Protein AF-A0A7S1Z3S3-F1 (afdb_monomer_lite)

Sequence (99 aa):
PRTILVSYPGSGKRMTWRMIEAMTGYKTGDDWDLSEEGKNVLTMKTSYPHPEGVWTWGNKFYNSSVIFLIRNPRWAIPSYQNLRHEIDYSSSWQKSYDH

InterPro domains:
  IPR027417 P-loop containing nucleoside triphosphate hydrolase [SSF52540] (4-87)

pLDDT: mean 87.52, std 8.5, range [58.47, 97.31]

Radius of gyration: 14.42 Å; chains: 1; bounding box: 33×26×39 Å

Secondary structure (DSSP, 8-state):
--EEEEE-TTSSHHHHHHHHHHHH-S--EETT-TTS-TT--SEEEEESS-TTS----GGGGTT-EEEEE---HHHHHHHHHHHHHHTT--SSHHHHH--

Foldseek 3Di:
DAEEEEEAAQLCSVVVQVVCCVVVVWDEAEPVRPVVPQLPGRYYYDYPPHPVNDDPSDPSCPPHHYDYGDDDCVRRVVSRVVVCVVVVPDPDPVVVVVD

Organism: Trieres chinensis (NCBI:txid1514140)

Structure (mmCIF, N/CA/C/O backbone):
data_AF-A0A7S1Z3S3-F1
#
_entry.id   AF-A0A7S1Z3S3-F1
#
loop_
_atom_site.group_PDB
_atom_site.id
_atom_site.type_symbol
_atom_site.label_atom_id
_atom_site.label_alt_id
_atom_site.label_comp_id
_atom_site.label_asym_id
_atom_site.label_entity_id
_atom_site.label_seq_id
_atom_site.pdbx_PDB_ins_code
_atom_site.Cartn_x
_atom_site.Cartn_y
_atom_site.Cartn_z
_atom_site.occupancy
_atom_site.B_iso_or_equiv
_atom_site.auth_seq_id
_atom_site.auth_comp_id
_atom_site.auth_asym_id
_atom_site.auth_atom_id
_atom_site.pdbx_PDB_model_num
ATOM 1 N N . PRO A 1 1 ? -7.231 7.216 16.414 1.00 66.75 1 PRO A N 1
ATOM 2 C CA . PRO A 1 1 ? -6.204 7.890 15.579 1.00 66.75 1 PRO A CA 1
ATOM 3 C C . PRO A 1 1 ? -6.069 7.112 14.268 1.00 66.75 1 PRO A C 1
ATOM 5 O O . PRO A 1 1 ? -6.152 5.891 14.321 1.00 66.75 1 PRO A O 1
ATOM 8 N N . ARG A 1 2 ? -5.957 7.787 13.120 1.00 89.44 2 ARG A N 1
ATOM 9 C CA . ARG A 1 2 ? -5.835 7.123 11.812 1.00 89.44 2 ARG A CA 1
ATOM 10 C C . ARG A 1 2 ? -4.384 7.067 11.364 1.00 89.44 2 ARG A C 1
ATOM 12 O O . ARG A 1 2 ? -3.575 7.881 11.811 1.00 89.44 2 ARG A O 1
ATOM 19 N N . THR A 1 3 ? -4.082 6.144 10.463 1.00 92.38 3 THR A N 1
ATOM 20 C CA . THR A 1 3 ? -2.721 5.914 9.980 1.00 92.38 3 THR A CA 1
ATOM 21 C C . THR A 1 3 ? -2.672 5.891 8.457 1.00 92.38 3 THR A C 1
ATOM 23 O O . THR A 1 3 ? -3.545 5.324 7.805 1.00 92.38 3 THR A O 1
ATOM 26 N N . ILE A 1 4 ? -1.634 6.487 7.878 1.00 92.25 4 ILE A N 1
ATOM 27 C CA . ILE A 1 4 ? -1.327 6.371 6.453 1.00 92.25 4 ILE A CA 1
ATOM 28 C C . ILE A 1 4 ? -0.089 5.492 6.312 1.00 92.25 4 ILE A C 1
ATOM 30 O O . ILE A 1 4 ? 0.955 5.782 6.892 1.00 92.25 4 ILE A O 1
ATOM 34 N N . LEU A 1 5 ? -0.197 4.424 5.529 1.00 94.38 5 LEU A N 1
ATOM 35 C CA . LEU A 1 5 ? 0.923 3.594 5.110 1.00 94.38 5 LEU A CA 1
ATOM 36 C C . LEU A 1 5 ? 1.380 4.041 3.721 1.00 94.38 5 LEU A C 1
ATOM 38 O O . LEU A 1 5 ? 0.667 3.862 2.733 1.00 94.38 5 LEU A O 1
ATOM 42 N N . VAL A 1 6 ? 2.593 4.575 3.641 1.00 93.81 6 VAL A N 1
ATOM 43 C CA . VAL A 1 6 ? 3.186 5.105 2.412 1.00 93.81 6 VAL A CA 1
ATOM 44 C C . VAL A 1 6 ? 4.417 4.288 2.048 1.00 93.81 6 VAL A C 1
ATOM 46 O O . VAL A 1 6 ? 5.244 3.975 2.905 1.00 93.81 6 VAL A O 1
ATOM 49 N N . SER A 1 7 ? 4.574 3.944 0.769 1.00 95.44 7 SER A N 1
ATOM 50 C CA . SER A 1 7 ? 5.803 3.303 0.293 1.00 95.44 7 SER A CA 1
ATOM 51 C C . SER A 1 7 ? 5.972 3.380 -1.219 1.00 95.44 7 SER A C 1
ATOM 53 O O . SER A 1 7 ? 4.991 3.373 -1.969 1.00 95.44 7 SER A O 1
ATOM 55 N N . TYR A 1 8 ? 7.221 3.331 -1.677 1.00 94.81 8 TYR A N 1
ATOM 56 C CA . TYR A 1 8 ? 7.524 3.107 -3.089 1.00 94.81 8 TYR A CA 1
ATOM 57 C C . TYR A 1 8 ? 6.982 1.737 -3.567 1.00 94.81 8 TYR A C 1
ATOM 59 O O . TYR A 1 8 ? 6.998 0.754 -2.813 1.00 94.81 8 TYR A O 1
ATOM 67 N N . PRO A 1 9 ? 6.426 1.624 -4.789 1.00 92.12 9 PRO A N 1
ATOM 68 C CA . PRO A 1 9 ? 6.078 0.329 -5.381 1.00 92.12 9 PRO A CA 1
ATOM 69 C C . PRO A 1 9 ? 7.242 -0.679 -5.328 1.00 92.12 9 PRO A C 1
ATOM 71 O O . PRO A 1 9 ? 8.387 -0.320 -5.536 1.00 92.12 9 PRO A O 1
ATOM 74 N N . GLY A 1 10 ? 6.983 -1.947 -4.994 1.00 92.62 10 GLY A N 1
ATOM 75 C CA . GLY A 1 10 ? 8.056 -2.946 -4.822 1.00 92.62 10 GLY A CA 1
ATOM 76 C C . GLY A 1 10 ? 8.789 -2.911 -3.467 1.00 92.62 10 GLY A C 1
ATOM 77 O O . GLY A 1 10 ? 9.638 -3.763 -3.202 1.00 92.62 10 GLY A O 1
ATOM 78 N N . SER A 1 11 ? 8.435 -1.998 -2.555 1.00 96.25 11 SER A N 1
ATOM 79 C CA . SER A 1 11 ? 9.047 -1.904 -1.214 1.00 96.25 11 SER A CA 1
ATOM 80 C C . SER A 1 11 ? 8.312 -2.670 -0.105 1.00 96.25 11 SER A C 1
ATOM 82 O O . SER A 1 11 ? 8.708 -2.591 1.050 1.00 96.25 11 SER A O 1
ATOM 84 N N . GLY A 1 12 ? 7.268 -3.438 -0.436 1.00 93.88 12 GLY A N 1
ATOM 85 C CA . GLY A 1 12 ? 6.591 -4.331 0.518 1.00 93.88 12 GLY A CA 1
ATOM 86 C C . GLY A 1 12 ? 5.306 -3.793 1.157 1.00 93.88 12 GLY A C 1
ATOM 87 O O . GLY A 1 12 ? 4.709 -4.488 1.973 1.00 93.88 12 GLY A O 1
ATOM 88 N N . LYS A 1 13 ? 4.796 -2.619 0.748 1.00 93.75 13 LYS A N 1
ATOM 89 C CA . LYS A 1 13 ? 3.570 -2.035 1.339 1.00 93.75 13 LYS A CA 1
ATOM 90 C C . LYS A 1 13 ? 2.355 -2.963 1.372 1.00 93.75 13 LYS A C 1
ATOM 92 O O . LYS A 1 13 ? 1.569 -2.871 2.302 1.00 93.75 13 LYS A O 1
ATOM 97 N N . ARG A 1 14 ? 2.178 -3.854 0.386 1.00 91.69 14 ARG A N 1
ATOM 98 C CA . ARG A 1 14 ? 1.043 -4.797 0.361 1.00 91.69 14 ARG A CA 1
ATOM 99 C C . ARG A 1 14 ? 1.134 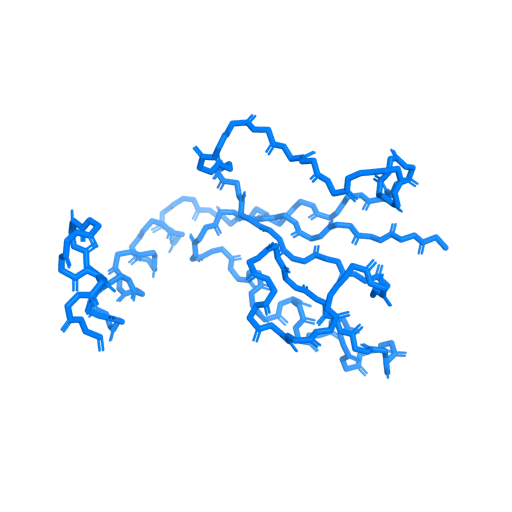-5.817 1.499 1.00 91.69 14 ARG A C 1
ATOM 101 O O . ARG A 1 14 ? 0.112 -6.129 2.096 1.00 91.69 14 ARG A O 1
ATOM 108 N N . MET A 1 15 ? 2.341 -6.282 1.818 1.00 94.56 15 MET A N 1
ATOM 109 C CA . MET A 1 15 ? 2.583 -7.180 2.949 1.00 94.56 15 MET A CA 1
ATOM 110 C C . MET A 1 15 ? 2.295 -6.463 4.269 1.00 94.56 15 MET A C 1
ATOM 112 O O . MET A 1 15 ? 1.519 -6.962 5.074 1.00 94.56 15 MET A O 1
ATOM 116 N N . THR A 1 16 ? 2.850 -5.263 4.462 1.00 95.06 16 THR A N 1
ATOM 117 C CA . THR A 1 16 ? 2.614 -4.467 5.677 1.00 95.06 16 THR A CA 1
ATOM 118 C C . THR A 1 16 ? 1.138 -4.120 5.854 1.00 95.06 16 THR A C 1
ATOM 120 O O . THR A 1 16 ? 0.616 -4.227 6.955 1.00 95.06 16 THR A O 1
ATOM 123 N N . TRP A 1 17 ? 0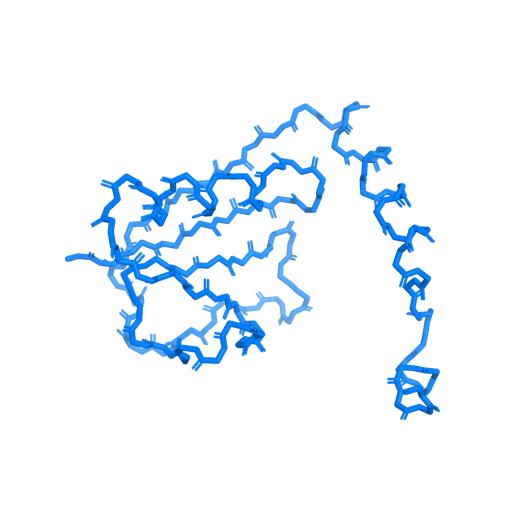.443 -3.769 4.773 1.00 94.06 17 TRP A N 1
ATOM 124 C CA . TRP A 1 17 ? -0.996 -3.498 4.774 1.00 94.06 17 TRP A CA 1
ATOM 125 C C . TRP A 1 17 ? -1.810 -4.700 5.275 1.00 94.06 17 TRP A C 1
ATOM 127 O O . TRP A 1 17 ? -2.609 -4.548 6.195 1.00 94.06 17 TRP A O 1
ATOM 137 N N . ARG A 1 18 ? -1.524 -5.909 4.768 1.00 94.50 18 ARG A N 1
ATOM 138 C CA . ARG A 1 18 ? -2.150 -7.153 5.254 1.00 94.50 18 ARG A CA 1
ATOM 139 C C . ARG A 1 18 ? -1.778 -7.488 6.695 1.00 94.50 18 ARG A C 1
ATOM 141 O O . ARG A 1 18 ? -2.613 -7.984 7.439 1.00 94.50 18 ARG A O 1
ATOM 148 N N . MET A 1 19 ? -0.544 -7.207 7.105 1.00 96.00 19 MET A N 1
ATOM 149 C CA . MET A 1 19 ? -0.113 -7.427 8.484 1.00 96.00 19 MET A CA 1
ATOM 150 C C . MET A 1 19 ? -0.847 -6.496 9.458 1.00 96.00 19 MET A C 1
ATOM 152 O O . MET A 1 19 ? -1.270 -6.947 10.515 1.00 96.00 19 MET A O 1
ATOM 156 N N . ILE A 1 20 ? -1.066 -5.230 9.089 1.00 94.38 20 ILE A N 1
ATOM 157 C CA . ILE A 1 20 ? -1.861 -4.283 9.885 1.00 94.38 20 ILE A CA 1
ATOM 158 C C . ILE A 1 20 ? -3.309 -4.768 10.011 1.00 94.38 20 ILE A C 1
ATOM 160 O O . ILE A 1 20 ? -3.859 -4.759 11.110 1.00 94.38 20 ILE A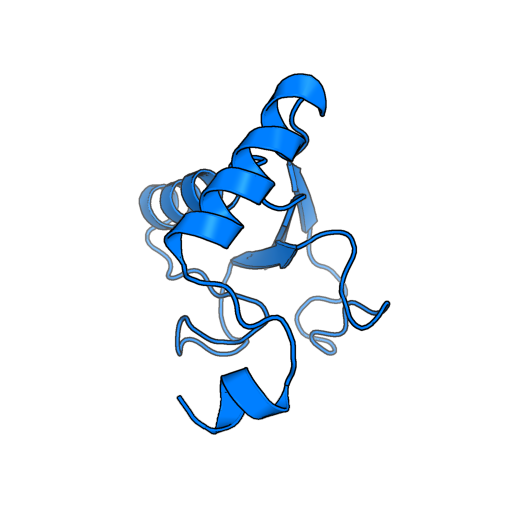 O 1
ATOM 164 N N . GLU A 1 21 ? -3.915 -5.224 8.916 1.00 93.50 21 GLU A N 1
ATOM 165 C CA . GLU A 1 21 ? -5.260 -5.811 8.932 1.00 93.50 21 GLU A CA 1
ATOM 166 C C . GLU A 1 21 ? -5.331 -7.026 9.874 1.00 93.50 21 GLU A C 1
ATOM 168 O O . GLU A 1 21 ? -6.173 -7.065 10.768 1.00 93.50 21 GLU A O 1
ATOM 173 N N . ALA A 1 22 ? -4.385 -7.963 9.759 1.00 95.56 22 ALA A N 1
ATOM 174 C CA . ALA A 1 22 ? -4.336 -9.163 10.594 1.00 95.56 22 ALA A CA 1
ATOM 175 C C . ALA A 1 22 ? -4.081 -8.867 12.084 1.00 95.56 22 ALA A C 1
ATOM 177 O O . ALA A 1 22 ? -4.667 -9.513 12.947 1.00 95.56 22 ALA A O 1
ATOM 178 N N . MET A 1 23 ? -3.219 -7.897 12.400 1.00 95.06 23 MET A N 1
ATOM 179 C CA . MET A 1 23 ? -2.887 -7.539 13.785 1.00 95.06 23 MET A CA 1
ATOM 180 C C . MET 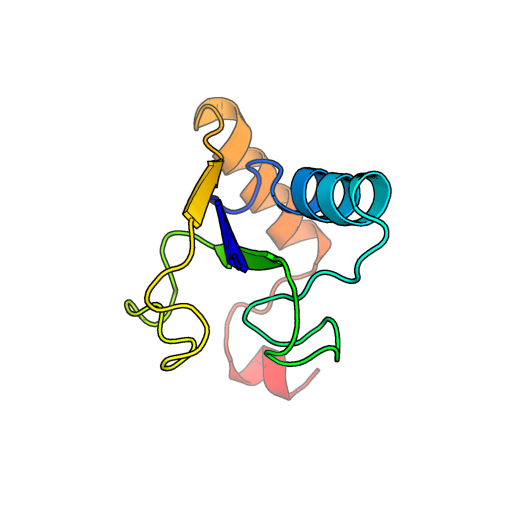A 1 23 ? -3.995 -6.752 14.479 1.00 95.06 23 MET A C 1
ATOM 182 O O . MET A 1 23 ? -4.170 -6.870 15.689 1.00 95.06 23 MET A O 1
ATOM 186 N N . THR A 1 24 ? -4.696 -5.896 13.736 1.00 92.19 24 THR A N 1
ATOM 187 C CA . THR A 1 24 ? -5.702 -4.998 14.313 1.00 92.19 24 THR A CA 1
ATOM 188 C C . THR A 1 24 ? -7.114 -5.571 14.233 1.00 92.19 24 THR A C 1
ATOM 190 O O . THR A 1 24 ? -7.986 -5.115 14.966 1.00 92.19 24 THR A O 1
ATOM 193 N N . GLY A 1 25 ? -7.355 -6.540 13.343 1.00 92.19 25 GLY A N 1
ATOM 194 C CA . GLY A 1 25 ? -8.688 -7.064 13.039 1.00 92.19 25 GLY A CA 1
ATOM 195 C C . GLY A 1 25 ? -9.586 -6.074 12.288 1.00 92.19 25 GLY A C 1
ATOM 196 O O . GLY A 1 25 ? -10.726 -6.405 11.969 1.00 92.19 25 GLY A O 1
ATOM 197 N N . TYR A 1 26 ? -9.095 -4.865 11.995 1.00 91.44 26 TYR A N 1
ATOM 198 C CA . TYR A 1 26 ? -9.826 -3.850 11.248 1.00 91.44 26 TYR A CA 1
ATOM 199 C C . TYR A 1 26 ? -9.480 -3.923 9.770 1.00 91.44 26 TYR A C 1
ATOM 201 O O . TYR A 1 26 ? -8.313 -4.046 9.388 1.00 91.44 26 TYR A O 1
ATOM 209 N N . LYS A 1 27 ? -10.502 -3.739 8.936 1.00 90.56 27 LYS A N 1
ATOM 210 C CA . LYS A 1 27 ? -10.311 -3.575 7.501 1.00 90.56 27 LYS A CA 1
ATOM 211 C C . LYS A 1 27 ? -9.457 -2.343 7.207 1.00 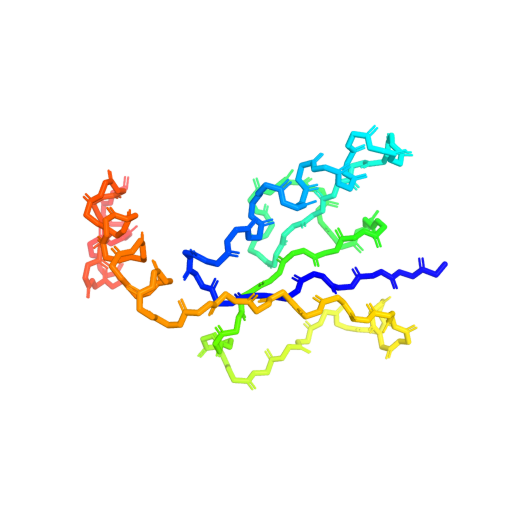90.56 27 LYS A C 1
ATOM 213 O O . LYS A 1 27 ? -9.576 -1.289 7.843 1.00 90.56 27 LYS A O 1
ATOM 218 N N . THR A 1 28 ? -8.575 -2.497 6.230 1.00 91.88 28 THR A N 1
ATOM 219 C CA . THR A 1 28 ? -7.652 -1.453 5.785 1.00 91.88 28 THR A CA 1
ATOM 220 C C . THR A 1 28 ? -8.025 -1.026 4.373 1.00 91.88 28 THR A C 1
ATOM 222 O O . THR A 1 28 ? -8.466 -1.848 3.577 1.00 91.88 28 THR A O 1
ATOM 225 N N . GLY A 1 29 ? -7.863 0.258 4.061 1.00 91.62 29 GLY A N 1
ATOM 226 C CA . GLY A 1 29 ? -8.235 0.806 2.755 1.00 91.62 29 GLY A CA 1
ATOM 227 C C . GLY A 1 29 ? -7.025 1.124 1.891 1.00 91.62 29 GLY A C 1
ATOM 228 O O . GLY A 1 29 ? -5.872 1.077 2.347 1.00 91.62 29 GLY A O 1
ATOM 229 N N . ASP A 1 30 ? -7.282 1.491 0.645 1.00 89.50 30 ASP A N 1
ATOM 230 C CA . ASP A 1 30 ? -6.284 2.021 -0.276 1.00 89.50 30 ASP A CA 1
ATOM 231 C C . ASP A 1 30 ? -6.751 3.303 -0.968 1.00 89.50 30 ASP A C 1
ATOM 233 O O . ASP A 1 30 ? -7.930 3.637 -0.975 1.00 89.50 30 ASP A O 1
ATOM 237 N N . ASP A 1 31 ? -5.783 4.037 -1.506 1.00 87.56 31 ASP A N 1
ATOM 238 C CA . ASP A 1 31 ? -5.984 5.359 -2.103 1.00 87.56 31 ASP A CA 1
ATOM 239 C C . ASP A 1 31 ? -6.945 5.368 -3.302 1.00 87.56 31 ASP A C 1
ATOM 241 O O . ASP A 1 31 ? -7.737 6.290 -3.470 1.00 87.56 31 ASP A O 1
ATOM 245 N N . TRP A 1 32 ? -6.908 4.302 -4.104 1.00 84.12 32 TRP A N 1
ATOM 246 C CA . TRP A 1 32 ? -7.732 4.151 -5.305 1.00 84.12 32 TRP A CA 1
ATOM 247 C C . TRP A 1 32 ? -9.064 3.452 -5.017 1.00 84.12 32 TRP A C 1
ATOM 249 O O . TRP A 1 32 ? -9.802 3.141 -5.945 1.00 84.12 32 TRP A O 1
ATOM 259 N N . ASP A 1 33 ? -9.354 3.198 -3.738 1.00 86.25 33 ASP A N 1
ATOM 260 C CA . ASP A 1 33 ? -10.538 2.499 -3.240 1.00 86.25 33 ASP A CA 1
ATOM 261 C C . ASP A 1 33 ? -10.803 1.135 -3.901 1.00 86.25 33 ASP A C 1
ATOM 263 O O . ASP A 1 33 ? -11.937 0.671 -3.979 1.00 86.25 33 ASP A O 1
ATOM 267 N N . LEU A 1 34 ? -9.741 0.439 -4.322 1.00 83.88 34 LEU A N 1
ATOM 268 C CA . LEU A 1 34 ? -9.842 -0.944 -4.808 1.00 83.88 34 LEU A CA 1
ATOM 269 C C . LEU A 1 34 ? -10.258 -1.919 -3.695 1.00 83.88 34 LEU A C 1
ATOM 271 O O . LEU A 1 34 ? -10.616 -3.063 -3.959 1.00 83.88 34 LEU A O 1
ATOM 275 N N . SER A 1 35 ? -10.159 -1.485 -2.440 1.00 81.94 35 SER A N 1
ATOM 276 C CA . SER A 1 35 ? -10.649 -2.182 -1.258 1.00 81.94 35 SER A CA 1
ATOM 277 C C . SER A 1 35 ? -12.166 -2.114 -1.071 1.00 81.94 35 SER A C 1
ATOM 279 O O . SER A 1 35 ? -12.669 -2.899 -0.278 1.00 81.94 35 SER A O 1
ATOM 281 N N . GLU A 1 36 ? -12.871 -1.190 -1.739 1.00 86.06 36 GLU A N 1
ATOM 282 C CA . GLU A 1 36 ? -14.316 -0.924 -1.569 1.00 86.06 36 GLU A CA 1
ATOM 283 C C . GLU A 1 36 ? -14.740 -0.526 -0.135 1.00 86.06 36 GLU A C 1
ATOM 285 O O . GLU A 1 36 ? -15.916 -0.547 0.225 1.00 86.06 36 GLU A O 1
ATOM 290 N N . GLU A 1 37 ? -13.786 -0.126 0.709 1.00 84.81 37 GLU A N 1
ATOM 291 C CA . GLU A 1 37 ? -14.029 0.294 2.098 1.00 84.81 37 GLU A CA 1
ATOM 292 C C . GLU A 1 37 ? -14.144 1.824 2.239 1.00 84.81 37 GLU A C 1
ATOM 294 O O . GLU A 1 37 ? -14.416 2.369 3.322 1.00 84.81 37 GLU A O 1
ATOM 299 N N . GLY A 1 38 ? -13.907 2.548 1.145 1.00 84.88 38 GLY A N 1
ATOM 300 C CA . GLY A 1 38 ? -13.894 3.993 1.099 1.00 84.88 38 GLY A CA 1
ATOM 301 C C . GLY A 1 38 ? -12.913 4.609 2.092 1.00 84.88 38 GLY A C 1
ATOM 302 O O . GLY A 1 38 ? -11.881 4.065 2.490 1.00 84.88 38 GLY A O 1
ATOM 303 N N . LYS A 1 39 ? -13.256 5.814 2.550 1.00 83.00 39 LYS A N 1
ATOM 304 C CA . LYS A 1 39 ? -12.398 6.609 3.442 1.00 83.00 39 LYS A CA 1
ATOM 305 C C . LYS A 1 39 ? -12.692 6.375 4.924 1.00 83.00 39 LYS A C 1
ATOM 307 O O . LYS A 1 39 ? -12.293 7.211 5.734 1.00 83.00 39 LYS A O 1
ATOM 312 N N . ASN A 1 40 ? -13.438 5.339 5.321 1.00 85.38 40 ASN A N 1
ATOM 313 C CA . ASN A 1 40 ? -13.773 5.084 6.733 1.00 85.38 40 ASN A CA 1
ATOM 314 C C . ASN A 1 40 ? -12.973 3.935 7.360 1.00 85.38 40 ASN A C 1
ATOM 316 O O . ASN A 1 40 ? -13.502 3.140 8.127 1.00 85.38 40 ASN A O 1
ATOM 320 N N . VAL A 1 41 ? -11.680 3.898 7.060 1.00 89.50 41 VAL A N 1
ATOM 321 C CA . VAL A 1 41 ? -10.750 2.865 7.519 1.00 89.50 41 VAL A CA 1
ATOM 322 C C . VAL A 1 41 ? -9.773 3.407 8.561 1.00 89.50 41 VAL A C 1
ATOM 324 O O . VAL A 1 41 ? -9.490 4.610 8.607 1.00 89.50 41 VAL A O 1
ATOM 327 N N . LEU A 1 42 ? -9.236 2.508 9.392 1.00 90.31 42 LEU A N 1
ATOM 328 C CA . LEU A 1 42 ? -8.197 2.842 10.373 1.00 90.31 42 LEU A CA 1
ATOM 329 C C . LEU A 1 42 ? -6.879 3.215 9.680 1.00 90.31 42 LEU A C 1
ATOM 331 O O . LEU A 1 42 ? -6.239 4.202 10.052 1.00 90.31 42 LEU A O 1
ATOM 335 N N . THR A 1 43 ? -6.517 2.439 8.656 1.00 92.50 43 THR A N 1
ATOM 336 C CA . THR A 1 43 ? -5.261 2.578 7.917 1.00 92.50 43 THR A CA 1
ATOM 337 C C . THR A 1 43 ? -5.527 2.704 6.426 1.00 92.50 43 THR A C 1
ATOM 339 O O . THR A 1 43 ? -6.232 1.872 5.855 1.00 92.50 43 THR A O 1
ATOM 342 N N . MET A 1 44 ? -4.922 3.709 5.795 1.00 91.88 44 MET A N 1
ATOM 343 C CA . MET A 1 44 ? -4.984 3.945 4.354 1.00 91.88 44 MET A CA 1
ATOM 344 C C . MET A 1 44 ? -3.621 3.703 3.713 1.00 91.88 44 MET A C 1
ATOM 346 O O . MET A 1 44 ? -2.619 4.263 4.151 1.00 91.88 44 MET A O 1
ATOM 350 N N . LYS A 1 45 ? -3.568 2.853 2.688 1.00 92.88 45 LYS A N 1
ATOM 351 C CA . LYS A 1 45 ? -2.343 2.553 1.939 1.00 92.88 45 LYS A CA 1
ATOM 352 C C . LYS A 1 45 ? -2.260 3.403 0.673 1.00 92.88 45 LYS A C 1
ATOM 354 O O . LYS A 1 45 ? -3.146 3.329 -0.171 1.00 92.88 45 LYS A O 1
ATOM 359 N N . THR A 1 46 ? -1.135 4.084 0.481 1.00 91.44 46 THR A N 1
ATOM 360 C CA . THR A 1 46 ? -0.819 4.867 -0.725 1.00 91.44 46 THR A CA 1
ATOM 361 C C . THR A 1 46 ? 0.619 4.618 -1.201 1.00 91.44 46 THR A C 1
ATOM 363 O O . THR A 1 46 ? 1.412 3.920 -0.555 1.00 91.44 46 THR A O 1
ATOM 366 N N . SER A 1 47 ? 0.957 5.150 -2.374 1.00 91.50 47 SER A N 1
ATOM 367 C CA . SER A 1 47 ? 2.294 5.075 -2.962 1.00 91.50 47 SER A CA 1
ATOM 368 C C . SER A 1 47 ? 3.004 6.425 -2.925 1.00 91.50 47 SER A C 1
ATOM 370 O O . SER A 1 47 ? 2.378 7.472 -3.070 1.00 91.50 47 SER A O 1
ATOM 372 N N . TYR A 1 48 ? 4.328 6.379 -2.771 1.00 88.75 48 TYR A N 1
ATOM 373 C CA . TYR A 1 48 ? 5.212 7.522 -3.001 1.00 88.75 48 TYR A CA 1
ATOM 374 C C . TYR A 1 48 ? 6.166 7.229 -4.172 1.00 88.75 48 TYR A C 1
ATOM 376 O O . TYR A 1 48 ? 6.716 6.126 -4.209 1.00 88.75 48 TYR A O 1
ATOM 384 N N . PRO A 1 49 ? 6.422 8.183 -5.084 1.00 87.94 49 PRO A N 1
ATOM 385 C CA . PRO A 1 49 ? 5.726 9.467 -5.219 1.00 87.94 49 PRO A CA 1
ATOM 386 C C . PRO A 1 49 ? 4.244 9.276 -5.578 1.00 87.94 49 PRO A C 1
ATOM 388 O O . PRO A 1 49 ? 3.882 8.279 -6.206 1.00 87.94 49 PRO A O 1
ATOM 391 N N . HIS A 1 50 ? 3.391 10.207 -5.141 1.00 83.81 50 HIS A N 1
ATOM 392 C CA . HIS A 1 50 ? 1.979 10.186 -5.516 1.00 83.81 50 HIS A CA 1
ATOM 393 C C . HIS A 1 50 ? 1.825 10.670 -6.962 1.00 83.81 50 HIS A C 1
ATOM 395 O O . HIS A 1 50 ? 2.367 11.736 -7.267 1.00 83.81 50 HIS A O 1
ATOM 401 N N . PRO A 1 51 ? 1.097 9.957 -7.841 1.00 75.56 51 PRO A N 1
ATOM 402 C CA . PRO A 1 51 ? 0.949 10.355 -9.243 1.00 75.56 51 PRO A CA 1
ATOM 403 C C . PRO A 1 51 ? 0.371 11.762 -9.422 1.00 75.56 51 PRO A C 1
ATOM 405 O O . PRO A 1 51 ? 0.807 12.500 -10.297 1.00 75.56 51 PRO A O 1
ATOM 408 N N . GLU A 1 52 ? -0.564 12.153 -8.556 1.00 77.19 52 GLU A N 1
ATOM 409 C CA . GLU A 1 52 ? -1.231 13.461 -8.612 1.00 77.19 52 GLU A CA 1
ATOM 410 C C . GLU A 1 52 ? -0.429 14.578 -7.922 1.00 77.19 52 GLU A C 1
ATOM 412 O O . GLU A 1 52 ? -0.859 15.726 -7.882 1.00 77.19 52 GLU A O 1
ATOM 417 N N . GLY A 1 53 ? 0.719 14.256 -7.315 1.00 72.12 53 GLY A N 1
ATOM 418 C CA . GLY A 1 53 ? 1.561 15.214 -6.591 1.00 72.12 53 GLY A CA 1
ATOM 419 C C . GLY A 1 53 ? 1.000 15.693 -5.247 1.00 72.12 53 GLY A C 1
ATOM 420 O O . GLY A 1 53 ? 1.751 16.241 -4.443 1.00 72.12 53 GLY A O 1
ATOM 421 N N . VAL A 1 54 ? -0.280 15.445 -4.959 1.00 71.75 54 VAL A N 1
ATOM 422 C CA . VAL A 1 54 ? -0.918 15.792 -3.685 1.00 71.75 54 VAL A CA 1
ATOM 423 C C . VAL A 1 54 ? -1.586 14.564 -3.078 1.00 71.75 54 VAL A C 1
ATOM 425 O O . VAL A 1 54 ? -2.277 13.816 -3.761 1.00 71.75 54 VAL A O 1
ATOM 428 N N . TRP A 1 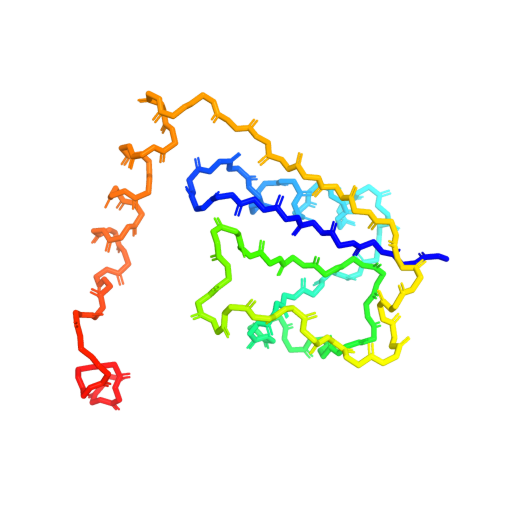55 ? -1.391 14.370 -1.777 1.00 72.94 55 TRP A N 1
ATOM 429 C CA . TRP A 1 55 ? -2.120 13.396 -0.973 1.00 72.94 55 TRP A CA 1
ATOM 430 C C . TRP A 1 55 ? -3.288 14.097 -0.279 1.00 72.94 55 TRP A C 1
ATOM 432 O O . TRP A 1 55 ? -3.107 14.688 0.786 1.00 72.94 55 TRP A O 1
ATOM 442 N N . THR A 1 56 ? -4.484 14.082 -0.877 1.00 64.44 56 THR A N 1
ATOM 443 C CA . THR A 1 56 ? -5.667 14.698 -0.247 1.00 64.44 56 THR A CA 1
ATOM 444 C C . THR A 1 56 ? -6.764 13.667 0.008 1.00 64.44 56 THR A C 1
ATOM 446 O O . THR A 1 56 ? -7.594 13.346 -0.836 1.00 64.44 56 THR A O 1
ATOM 449 N N . TRP A 1 57 ? -6.828 13.161 1.239 1.00 72.81 57 TRP A N 1
ATOM 450 C CA . TRP A 1 57 ? -7.938 12.306 1.694 1.00 72.81 57 TRP A CA 1
ATOM 451 C C . TRP A 1 57 ? -9.005 13.100 2.459 1.00 72.81 57 TRP A C 1
ATOM 453 O O . TRP A 1 57 ? -9.771 12.550 3.257 1.00 72.81 57 TRP A O 1
ATOM 463 N N . GLY A 1 58 ? -9.051 14.412 2.206 1.00 69.75 58 GLY A N 1
ATOM 464 C CA . GLY A 1 58 ? -9.853 15.386 2.939 1.00 69.75 58 GLY A CA 1
ATOM 465 C C . GLY A 1 58 ? -9.463 15.489 4.417 1.00 69.75 58 GLY A C 1
ATOM 466 O O . GLY A 1 58 ? -8.417 15.008 4.854 1.00 69.75 58 GLY A O 1
ATOM 467 N N . ASN A 1 59 ? -10.357 16.064 5.220 1.00 77.81 59 ASN A N 1
ATOM 468 C CA . ASN A 1 59 ? -10.118 16.314 6.649 1.00 77.81 59 ASN A CA 1
ATOM 469 C C . ASN A 1 59 ? -9.953 15.030 7.486 1.00 77.81 59 ASN A C 1
ATOM 471 O O . ASN A 1 59 ? -9.492 15.088 8.624 1.00 77.81 59 ASN A O 1
ATOM 475 N N . LYS A 1 60 ? -10.314 13.857 6.943 1.00 80.06 60 LYS A N 1
ATOM 476 C CA . LYS A 1 60 ? -10.296 12.580 7.674 1.00 80.06 60 LYS A CA 1
ATOM 477 C C . LYS A 1 60 ? -8.887 12.111 8.047 1.00 80.06 60 LYS A C 1
ATOM 479 O O . LYS A 1 60 ? -8.740 11.454 9.072 1.00 80.06 60 LYS A O 1
ATOM 484 N N . PHE A 1 61 ? -7.873 12.444 7.249 1.00 83.25 61 PHE A N 1
ATOM 485 C CA . PHE A 1 61 ? -6.476 12.044 7.478 1.00 83.25 61 PHE A CA 1
ATOM 486 C C . PHE A 1 61 ? -5.551 13.246 7.731 1.00 83.25 61 PHE A C 1
ATOM 488 O O . PHE A 1 61 ? -4.336 13.124 7.677 1.00 83.25 61 PHE A O 1
ATOM 495 N N . TYR A 1 62 ? -6.102 14.418 8.054 1.00 82.44 62 TYR A N 1
ATOM 496 C CA . TYR A 1 62 ? -5.289 15.612 8.308 1.00 82.44 62 TYR A CA 1
ATOM 497 C C . TYR A 1 62 ? -4.342 15.442 9.516 1.00 82.44 62 TYR A C 1
ATOM 499 O O . TYR A 1 62 ? -3.184 15.833 9.460 1.00 82.44 62 TYR A O 1
ATOM 507 N N . ASN A 1 63 ? -4.812 14.777 10.579 1.00 85.62 63 ASN A N 1
ATOM 508 C CA . ASN A 1 63 ? -4.047 14.511 11.808 1.00 85.62 63 ASN A CA 1
ATOM 509 C C . ASN A 1 63 ? -3.638 13.032 11.948 1.00 85.62 63 ASN A C 1
ATOM 511 O O . ASN A 1 63 ? -3.577 12.502 13.060 1.00 85.62 63 ASN A O 1
ATOM 515 N N . SER A 1 64 ? -3.448 12.314 10.837 1.00 88.75 64 SER A N 1
ATOM 516 C CA . SER A 1 64 ? -3.052 10.901 10.891 1.00 88.75 64 SER A CA 1
ATOM 517 C C . SER A 1 64 ? -1.549 10.714 11.065 1.00 88.75 64 SER A C 1
ATOM 519 O O . SER A 1 64 ? -0.744 11.475 10.535 1.00 88.75 64 SER A O 1
ATOM 521 N N . SER A 1 65 ? -1.169 9.640 11.751 1.00 92.00 65 SER A N 1
ATOM 522 C CA . SER A 1 65 ? 0.221 9.189 11.814 1.00 92.00 65 SER A CA 1
ATOM 523 C C . SER A 1 65 ? 0.644 8.578 10.479 1.00 92.00 65 SER A C 1
ATOM 525 O O . SER A 1 65 ? -0.162 7.932 9.810 1.00 92.00 65 SER A O 1
ATOM 527 N N . VAL A 1 66 ? 1.913 8.727 10.103 1.00 91.62 66 VAL A N 1
ATOM 528 C CA . VAL A 1 66 ? 2.440 8.193 8.840 1.00 91.62 66 VAL A CA 1
ATOM 529 C C . VAL A 1 66 ? 3.449 7.087 9.121 1.00 91.62 66 VAL A C 1
ATOM 531 O O . VAL A 1 66 ? 4.413 7.286 9.856 1.00 91.62 66 VAL A O 1
ATOM 534 N N . ILE A 1 67 ? 3.242 5.929 8.501 1.00 94.75 67 ILE A N 1
ATOM 535 C CA . ILE A 1 67 ? 4.229 4.856 8.394 1.00 94.75 67 ILE A CA 1
ATOM 536 C C . ILE A 1 67 ? 4.837 4.955 7.000 1.00 94.75 67 ILE A C 1
ATOM 538 O O . ILE A 1 67 ? 4.178 4.642 6.008 1.00 94.75 67 ILE A O 1
ATOM 542 N N . PHE A 1 68 ? 6.095 5.381 6.921 1.00 94.75 68 PHE A N 1
ATOM 543 C CA . PHE A 1 68 ? 6.830 5.451 5.663 1.00 94.75 68 PHE A CA 1
ATOM 544 C C . PHE A 1 68 ? 7.758 4.240 5.533 1.00 94.75 68 PHE A C 1
ATOM 546 O O . PHE A 1 68 ? 8.778 4.139 6.212 1.00 94.75 68 PHE A O 1
ATOM 553 N N . LEU A 1 69 ? 7.385 3.291 4.674 1.00 96.31 69 LEU A N 1
ATOM 554 C CA . LEU A 1 69 ? 8.133 2.055 4.470 1.00 96.31 69 LEU A CA 1
ATOM 555 C C . LEU A 1 69 ? 9.184 2.244 3.373 1.00 96.31 69 LEU A C 1
ATOM 557 O O . LEU A 1 69 ? 8.848 2.451 2.202 1.00 96.31 69 LEU A O 1
ATOM 561 N N . ILE A 1 70 ? 10.453 2.105 3.754 1.00 95.31 70 ILE A N 1
ATOM 562 C CA . ILE A 1 70 ? 11.611 2.233 2.865 1.00 95.31 70 ILE A CA 1
ATOM 563 C C . ILE A 1 70 ? 12.238 0.859 2.645 1.00 95.31 70 ILE A C 1
ATOM 565 O O . ILE A 1 70 ? 12.458 0.098 3.585 1.00 95.31 70 ILE A O 1
ATOM 569 N N . ARG A 1 71 ? 12.582 0.567 1.390 1.00 95.94 71 ARG A N 1
ATOM 570 C CA . ARG A 1 71 ? 13.387 -0.590 0.998 1.00 95.94 71 ARG A CA 1
ATOM 571 C C . ARG A 1 71 ? 14.585 -0.103 0.199 1.00 95.94 71 ARG A C 1
ATOM 573 O O . ARG A 1 71 ? 14.479 0.868 -0.546 1.00 95.94 71 ARG A O 1
ATOM 580 N N . ASN A 1 72 ? 15.714 -0.798 0.332 1.00 97.31 72 ASN A N 1
ATOM 581 C CA . ASN A 1 72 ? 16.903 -0.512 -0.463 1.00 97.31 72 ASN A CA 1
ATOM 582 C C . ASN A 1 72 ? 16.548 -0.481 -1.973 1.00 97.31 72 ASN A C 1
ATOM 584 O O . ASN A 1 72 ? 15.993 -1.470 -2.475 1.00 97.31 72 ASN A O 1
ATOM 588 N N . PRO A 1 73 ? 16.876 0.606 -2.703 1.00 96.06 73 PRO A N 1
ATOM 589 C CA . PRO A 1 73 ? 16.528 0.768 -4.116 1.00 96.06 73 PRO A CA 1
ATOM 590 C C . PRO A 1 73 ? 17.024 -0.364 -5.016 1.00 96.06 73 PRO A C 1
ATOM 592 O O . PRO A 1 73 ? 16.331 -0.724 -5.967 1.00 96.06 73 PRO A O 1
ATOM 595 N N . ARG A 1 74 ? 18.164 -0.988 -4.672 1.00 97.31 74 ARG A N 1
ATOM 596 C CA . ARG A 1 74 ? 18.717 -2.149 -5.394 1.00 97.31 74 ARG A CA 1
ATOM 597 C C . ARG A 1 74 ? 17.721 -3.304 -5.499 1.00 97.31 74 ARG A C 1
ATOM 599 O O . ARG A 1 74 ? 17.785 -4.068 -6.451 1.00 97.31 74 ARG A O 1
ATOM 606 N N . TRP A 1 75 ? 16.806 -3.418 -4.536 1.00 97.12 75 TRP A N 1
ATOM 607 C CA . TRP A 1 75 ? 15.774 -4.453 -4.500 1.00 97.12 75 TRP A CA 1
ATOM 608 C C . TRP A 1 75 ? 14.386 -3.929 -4.862 1.00 97.12 75 TRP A C 1
ATOM 610 O O . TRP A 1 75 ? 13.590 -4.659 -5.447 1.00 97.12 75 TRP A O 1
ATOM 620 N N . ALA A 1 76 ? 14.080 -2.677 -4.517 1.00 95.81 76 ALA A N 1
ATOM 621 C CA . ALA A 1 76 ? 12.766 -2.096 -4.770 1.00 95.81 76 ALA A CA 1
ATOM 622 C C . ALA A 1 76 ? 12.512 -1.854 -6.268 1.00 95.81 76 ALA A C 1
ATOM 624 O O . ALA A 1 76 ? 11.432 -2.175 -6.758 1.00 95.81 76 ALA A O 1
ATOM 625 N N . ILE A 1 77 ? 13.512 -1.351 -7.004 1.00 95.25 77 ILE A N 1
ATOM 626 C CA . ILE A 1 77 ? 13.361 -0.999 -8.425 1.00 95.25 77 ILE A CA 1
ATOM 627 C C . ILE A 1 77 ? 13.128 -2.242 -9.301 1.00 95.25 77 ILE A C 1
ATOM 629 O O . ILE A 1 77 ? 12.136 -2.250 -10.030 1.00 95.25 77 ILE A O 1
ATOM 633 N N . PRO A 1 78 ? 13.945 -3.316 -9.228 1.00 96.25 78 PRO A N 1
ATOM 634 C CA . PRO A 1 78 ? 13.674 -4.518 -10.019 1.00 96.25 78 PRO A CA 1
ATOM 635 C C . PRO A 1 78 ? 12.334 -5.158 -9.647 1.00 96.25 78 PRO A C 1
ATOM 637 O O . PRO A 1 78 ? 11.576 -5.561 -10.520 1.00 96.25 78 PRO A O 1
ATOM 640 N N . SER A 1 79 ? 11.991 -5.177 -8.353 1.00 95.12 79 SER A N 1
ATOM 641 C CA . SER A 1 79 ? 10.703 -5.701 -7.889 1.00 95.12 79 SER A CA 1
ATOM 642 C C . SER A 1 79 ? 9.514 -4.914 -8.444 1.00 95.12 79 SER A C 1
ATOM 644 O O . SER A 1 79 ? 8.476 -5.510 -8.715 1.00 95.12 79 SER A O 1
ATOM 646 N N . TYR A 1 80 ? 9.648 -3.597 -8.618 1.00 93.00 80 TYR A N 1
ATOM 647 C CA . TYR A 1 80 ? 8.629 -2.784 -9.273 1.00 93.00 80 TYR A CA 1
ATOM 648 C C . TYR A 1 80 ? 8.486 -3.124 -10.762 1.00 93.00 80 TYR A C 1
ATOM 650 O O . TYR A 1 80 ? 7.363 -3.244 -11.243 1.00 93.00 80 TYR A O 1
ATOM 658 N N . GLN A 1 81 ? 9.595 -3.320 -11.481 1.00 94.12 81 GLN A N 1
ATOM 659 C CA . GLN A 1 81 ? 9.543 -3.700 -12.898 1.00 94.12 81 GLN A CA 1
ATOM 660 C C . GLN A 1 81 ? 8.921 -5.086 -13.093 1.00 94.12 81 GLN A C 1
ATOM 662 O O . GLN A 1 81 ? 8.079 -5.246 -13.971 1.00 94.12 81 GLN A O 1
ATOM 667 N N . ASN A 1 82 ? 9.257 -6.052 -12.231 1.00 94.31 82 ASN A N 1
ATOM 668 C CA . ASN A 1 82 ? 8.624 -7.372 -12.243 1.00 94.31 82 ASN A CA 1
ATOM 669 C C . ASN A 1 82 ? 7.115 -7.259 -12.020 1.00 94.31 82 ASN A C 1
ATOM 671 O O . ASN A 1 82 ? 6.349 -7.769 -12.825 1.00 94.31 82 ASN A O 1
ATOM 675 N N . LEU A 1 83 ? 6.687 -6.507 -10.997 1.00 90.94 83 LEU A N 1
ATOM 676 C CA . LEU A 1 83 ? 5.266 -6.262 -10.742 1.00 90.94 83 LEU A CA 1
ATOM 677 C C . LEU A 1 83 ? 4.571 -5.667 -11.974 1.00 90.94 83 LEU A C 1
ATOM 679 O O . LEU A 1 83 ? 3.485 -6.100 -12.334 1.00 90.94 83 LEU A O 1
ATOM 683 N N . ARG A 1 84 ? 5.192 -4.669 -12.612 1.00 89.88 84 ARG A N 1
ATOM 684 C CA . ARG A 1 84 ? 4.640 -3.992 -13.789 1.00 89.88 84 ARG A CA 1
ATOM 685 C C . ARG A 1 84 ? 4.491 -4.940 -14.983 1.00 89.88 84 ARG A C 1
ATOM 687 O O . ARG A 1 84 ? 3.507 -4.834 -15.707 1.00 89.88 84 ARG A O 1
ATOM 694 N N . HIS A 1 85 ? 5.455 -5.837 -15.174 1.00 90.81 85 HIS A N 1
ATOM 695 C CA . HIS A 1 85 ? 5.412 -6.872 -16.203 1.00 90.81 85 HIS A CA 1
ATOM 696 C C . HIS A 1 85 ? 4.344 -7.934 -15.898 1.00 90.81 85 HIS A C 1
ATOM 698 O O . HIS A 1 85 ? 3.615 -8.343 -16.790 1.00 90.81 85 HIS A O 1
ATOM 704 N N . GLU A 1 86 ? 4.227 -8.371 -14.642 1.00 89.88 86 GLU A N 1
ATOM 705 C CA . GLU A 1 86 ? 3.265 -9.396 -14.213 1.00 89.88 86 GLU A CA 1
ATOM 706 C C . GLU A 1 86 ? 1.804 -8.960 -14.366 1.00 89.88 86 GLU A C 1
ATOM 708 O O . GLU A 1 86 ? 0.960 -9.777 -14.718 1.00 89.88 86 GLU A O 1
ATOM 713 N N . ILE A 1 87 ? 1.499 -7.688 -14.102 1.00 86.94 87 ILE A N 1
ATOM 714 C CA . ILE A 1 87 ? 0.132 -7.149 -14.209 1.00 86.94 87 ILE A CA 1
ATOM 715 C C . ILE A 1 87 ? -0.209 -6.636 -15.612 1.00 86.94 87 ILE A C 1
ATOM 717 O O . ILE A 1 87 ? -1.224 -5.962 -15.758 1.00 86.94 87 ILE A O 1
ATOM 721 N N . ASP A 1 88 ? 0.664 -6.882 -16.595 1.00 84.19 88 ASP A N 1
ATOM 722 C CA . ASP A 1 88 ? 0.595 -6.324 -17.952 1.00 84.19 88 ASP A CA 1
ATOM 723 C C . ASP A 1 88 ? 0.200 -4.838 -17.948 1.00 84.19 88 ASP A C 1
ATOM 725 O O . ASP A 1 88 ? -0.805 -4.404 -18.514 1.00 84.19 88 ASP A O 1
ATOM 729 N N . TYR A 1 89 ? 0.953 -4.042 -17.179 1.00 79.56 89 TYR A N 1
ATOM 730 C CA . TYR A 1 89 ? 0.541 -2.679 -16.872 1.00 79.56 89 TYR A CA 1
ATOM 731 C C . TYR A 1 89 ? 0.422 -1.837 -18.145 1.00 79.56 89 TYR A C 1
ATOM 733 O O . TYR A 1 89 ? 1.424 -1.537 -18.809 1.00 79.56 89 TYR A O 1
ATOM 741 N N . SER A 1 90 ? -0.799 -1.376 -18.421 1.00 79.50 90 SER A N 1
ATOM 742 C CA . SER A 1 90 ? -1.111 -0.550 -19.583 1.00 79.50 90 SER A CA 1
ATOM 743 C C . SER A 1 90 ? -0.207 0.680 -19.663 1.00 79.50 90 SER A C 1
ATOM 745 O O . SER A 1 90 ? -0.117 1.500 -18.750 1.00 79.50 90 SER A O 1
ATOM 747 N N . SER A 1 91 ? 0.471 0.834 -20.799 1.00 77.50 91 SER A N 1
ATOM 748 C CA . SER A 1 91 ? 1.387 1.953 -21.045 1.00 77.50 91 SER A CA 1
ATOM 749 C C . SER A 1 91 ? 0.677 3.277 -21.349 1.00 77.50 91 SER A C 1
ATOM 751 O O . SER A 1 91 ? 1.332 4.310 -21.444 1.00 77.50 91 SER A O 1
ATOM 753 N N . SER A 1 92 ? -0.641 3.251 -21.551 1.00 76.50 92 SER A N 1
ATOM 754 C CA . SER A 1 92 ? -1.462 4.401 -21.935 1.00 76.50 92 SER A CA 1
ATOM 755 C C . SER A 1 92 ? -2.843 4.296 -21.305 1.00 76.50 92 SER A C 1
ATOM 757 O O . SER A 1 92 ? -3.377 3.191 -21.215 1.00 76.50 92 SER A O 1
ATOM 759 N N . TRP A 1 93 ? -3.447 5.437 -20.974 1.00 72.69 93 TRP A N 1
ATOM 760 C CA . TRP A 1 93 ? -4.812 5.490 -20.444 1.00 72.69 93 TRP A CA 1
ATOM 761 C C . TRP A 1 93 ? -5.831 4.839 -21.394 1.00 72.69 93 TRP A C 1
ATOM 763 O O . TRP A 1 93 ? -6.698 4.119 -20.924 1.00 72.69 93 TRP A O 1
ATOM 773 N N . GLN A 1 94 ? -5.664 5.013 -22.714 1.00 77.88 94 GLN A N 1
ATOM 774 C CA . GLN A 1 94 ? -6.535 4.430 -23.741 1.00 77.88 94 GLN A CA 1
ATOM 775 C C . GLN A 1 94 ? -6.594 2.900 -23.614 1.00 77.88 94 GLN A C 1
ATOM 777 O O . GLN A 1 94 ? -7.653 2.336 -23.381 1.00 77.88 94 GLN A O 1
ATOM 782 N N . LYS A 1 95 ? -5.425 2.243 -23.621 1.00 77.19 95 LYS A N 1
ATOM 783 C CA . LYS A 1 95 ? -5.313 0.793 -23.384 1.00 77.19 95 LYS A CA 1
ATOM 784 C C . LYS A 1 95 ? -5.907 0.350 -22.047 1.00 77.19 95 LYS A C 1
ATOM 786 O O . LYS A 1 95 ? -6.437 -0.743 -21.970 1.00 77.19 95 LYS A O 1
ATOM 791 N N . SER A 1 96 ? -5.823 1.183 -21.011 1.00 73.44 96 SER A N 1
ATOM 792 C CA . SER A 1 96 ? -6.417 0.864 -19.710 1.00 73.44 96 SER A CA 1
ATOM 793 C C . SER A 1 96 ? -7.942 0.989 -19.690 1.00 73.44 96 SER A C 1
ATOM 795 O O . SER A 1 96 ? -8.547 0.448 -18.775 1.00 73.44 96 SER A O 1
ATOM 797 N N . TYR A 1 97 ? -8.537 1.752 -20.610 1.00 74.12 97 TYR A N 1
ATOM 798 C CA . TYR A 1 97 ? -9.987 1.920 -20.735 1.00 74.12 97 TYR A CA 1
ATOM 799 C C . TYR A 1 97 ? -10.611 0.859 -21.647 1.00 74.12 97 TYR A C 1
ATOM 801 O O . TYR A 1 97 ? -11.745 0.448 -21.430 1.00 74.12 97 TYR A O 1
ATOM 809 N N . ASP A 1 98 ? -9.866 0.427 -22.666 1.00 77.81 98 ASP A N 1
ATOM 810 C CA . ASP A 1 98 ? -10.315 -0.571 -23.640 1.00 77.81 98 ASP A CA 1
ATOM 811 C C . ASP A 1 98 ? -10.265 -2.022 -23.094 1.00 77.81 98 ASP A C 1
ATOM 813 O O . ASP A 1 98 ? -10.722 -2.945 -23.772 1.00 77.81 98 ASP A O 1
ATOM 817 N N . HIS A 1 99 ? -9.701 -2.222 -21.895 1.00 58.47 99 HIS A N 1
ATOM 818 C CA . HIS A 1 99 ? -9.604 -3.493 -21.162 1.00 58.47 99 HIS A CA 1
ATOM 819 C C . HIS A 1 99 ? -10.574 -3.538 -19.980 1.00 58.47 99 HIS A C 1
ATOM 821 O O . HIS A 1 99 ? -11.151 -4.629 -19.763 1.00 58.47 99 HIS A O 1
#